Protein AF-A0A2D9HE08-F1 (afdb_monomer)

Mean predicted aligned error: 3.85 Å

pLDDT: mean 91.91, std 7.14, range [61.72, 98.25]

Radius of gyration: 15.27 Å; Cα contacts (8 Å, |Δi|>4): 234; chains: 1; bounding box: 36×33×39 Å

Nearest PDB structures (foldseek):
  5ume-assembly1_A  TM=4.545E-01  e=6.869E-02  Haemophilus influenzae Rd KW20
  3pg8-assembly1_A  TM=6.268E-01  e=7.168E-01  Thermotoga maritima
  6pey-assembly2_B  TM=4.541E-01  e=3.636E-01  Escherichia coli
  5ume-assembly3_C  TM=4.074E-01  e=3.867E-01  Haemophilus influenzae Rd KW20
  1zp4-assembly1_B  TM=4.258E-01  e=6.336E-01  Escherichia coli

Foldseek 3Di:
DFDDDAEAEDECVVPVVDQLLNVLVVCLVVPHSAYEYHYPVDPDAPVVSVVSNLVSCVVSVHAYEYELDPVNDDPSHQYYEHEPPSDDQDDDNHAYEYEDEALVRLLVQLPPPRHPYYHYFPQDDDPPDPPHDHHPHVVRVVVSCVSSVD

Structure (mmCIF, N/CA/C/O backbone):
data_AF-A0A2D9HE08-F1
#
_entry.id   AF-A0A2D9HE08-F1
#
loop_
_atom_site.group_PDB
_atom_site.id
_atom_site.type_symbol
_atom_site.label_atom_id
_atom_site.label_alt_id
_atom_site.label_comp_id
_atom_site.label_asym_id
_atom_site.label_entity_id
_atom_site.label_seq_id
_atom_site.pdbx_PDB_ins_code
_atom_site.Cartn_x
_atom_site.Cartn_y
_atom_site.Cartn_z
_atom_site.occupancy
_atom_site.B_iso_or_equiv
_atom_site.auth_seq_id
_atom_site.auth_comp_id
_atom_site.auth_asym_id
_atom_site.auth_atom_id
_atom_site.pdbx_PDB_model_num
ATOM 1 N N . MET A 1 1 ? -11.074 9.416 -1.966 1.00 67.94 1 MET A N 1
ATOM 2 C CA . MET A 1 1 ? -11.712 8.147 -1.537 1.00 67.94 1 MET A CA 1
ATOM 3 C C . MET A 1 1 ? -11.720 7.088 -2.632 1.00 67.94 1 MET A C 1
ATOM 5 O O . MET A 1 1 ? -12.202 7.324 -3.738 1.00 67.94 1 MET A O 1
ATOM 9 N N . LEU A 1 2 ? -11.164 5.919 -2.305 1.00 82.44 2 LEU A N 1
ATOM 10 C CA . LEU A 1 2 ? -11.203 4.714 -3.137 1.00 82.44 2 LEU A CA 1
ATOM 11 C C . LEU A 1 2 ? -12.599 4.077 -3.099 1.00 82.44 2 LEU A C 1
ATOM 13 O O . LEU A 1 2 ? -13.303 4.170 -2.099 1.00 82.44 2 LEU A O 1
ATOM 17 N N . LYS A 1 3 ? -12.997 3.415 -4.188 1.00 86.62 3 LYS A N 1
ATOM 18 C CA . LYS A 1 3 ? -14.229 2.612 -4.222 1.00 86.62 3 LYS A CA 1
ATOM 19 C C . LYS A 1 3 ? -13.993 1.260 -3.543 1.00 86.62 3 LYS A C 1
ATOM 21 O O . LYS A 1 3 ? -12.865 0.770 -3.536 1.00 86.62 3 LYS A O 1
ATOM 26 N N . SER A 1 4 ? -15.054 0.623 -3.051 1.00 88.62 4 SER A N 1
ATOM 27 C CA . SER A 1 4 ? -14.999 -0.768 -2.589 1.00 88.62 4 SER A CA 1
ATOM 28 C C . SER A 1 4 ? -14.645 -1.710 -3.746 1.00 88.62 4 SER A C 1
ATOM 30 O O . SER A 1 4 ? -15.180 -1.578 -4.849 1.00 88.62 4 SER A O 1
ATOM 32 N N . GLY A 1 5 ? -13.751 -2.667 -3.501 1.00 93.56 5 GLY A N 1
ATOM 33 C CA . GLY A 1 5 ? -13.334 -3.659 -4.490 1.00 93.56 5 GLY A CA 1
ATOM 34 C C . GLY A 1 5 ? -11.974 -4.268 -4.165 1.00 93.56 5 GLY A C 1
ATOM 35 O O . GLY A 1 5 ? -11.519 -4.227 -3.024 1.00 93.56 5 GLY A O 1
ATOM 36 N N . VAL A 1 6 ? -11.321 -4.852 -5.172 1.00 95.12 6 VAL A N 1
ATOM 37 C CA . VAL A 1 6 ? -10.038 -5.545 -4.988 1.00 95.12 6 VAL A CA 1
ATOM 38 C C . VAL A 1 6 ? -8.884 -4.546 -5.022 1.00 95.12 6 VAL A C 1
ATOM 40 O O . VAL A 1 6 ? -8.609 -3.948 -6.062 1.00 95.12 6 VAL A O 1
ATOM 43 N N . TYR A 1 7 ? -8.206 -4.382 -3.887 1.00 96.06 7 TYR A N 1
ATOM 44 C CA . TYR A 1 7 ? -6.955 -3.635 -3.765 1.00 96.06 7 TYR A CA 1
ATOM 45 C C . TYR A 1 7 ? -5.790 -4.624 -3.843 1.00 96.06 7 TYR A C 1
ATOM 47 O O . TYR A 1 7 ? -5.643 -5.480 -2.970 1.00 96.06 7 TYR A O 1
ATOM 55 N N . LEU A 1 8 ? -4.943 -4.511 -4.866 1.00 94.94 8 LEU A N 1
ATOM 56 C CA . LEU A 1 8 ? -3.806 -5.415 -5.046 1.00 94.94 8 LEU A CA 1
ATOM 57 C C . LEU A 1 8 ? -2.526 -4.795 -4.490 1.00 94.94 8 LEU A C 1
ATOM 59 O O . LEU A 1 8 ? -2.227 -3.637 -4.761 1.00 94.94 8 LEU A O 1
ATOM 63 N N . ILE A 1 9 ? -1.742 -5.579 -3.756 1.00 93.69 9 ILE A N 1
ATOM 64 C CA . ILE A 1 9 ? -0.383 -5.209 -3.353 1.00 93.69 9 ILE A CA 1
ATOM 65 C C . ILE A 1 9 ? 0.563 -6.093 -4.150 1.00 93.69 9 ILE A C 1
ATOM 67 O O . ILE A 1 9 ? 0.536 -7.314 -4.002 1.00 93.69 9 ILE A O 1
ATOM 71 N N . TRP A 1 10 ? 1.382 -5.478 -4.996 1.00 92.06 10 TRP A N 1
ATOM 72 C CA . TRP A 1 10 ? 2.433 -6.180 -5.710 1.00 92.06 10 TRP A CA 1
ATOM 73 C C . TRP A 1 10 ? 3.770 -5.933 -5.028 1.00 92.06 10 TRP A C 1
ATOM 75 O O . TRP A 1 10 ? 4.246 -4.802 -4.937 1.00 92.06 10 TRP A O 1
ATOM 85 N N . ASP A 1 11 ? 4.340 -7.014 -4.513 1.00 91.62 11 ASP A N 1
ATOM 86 C CA . ASP A 1 11 ? 5.519 -6.990 -3.670 1.00 91.62 11 ASP A CA 1
ATOM 87 C C . ASP A 1 11 ? 6.745 -7.500 -4.428 1.00 91.62 11 ASP A C 1
ATOM 89 O O . ASP A 1 11 ? 6.857 -8.690 -4.724 1.00 91.62 11 ASP A O 1
ATOM 93 N N . LEU A 1 12 ? 7.682 -6.601 -4.734 1.00 90.62 12 LEU A N 1
ATOM 94 C CA . LEU A 1 12 ? 8.907 -6.947 -5.457 1.00 90.62 12 LEU A CA 1
ATOM 95 C C . LEU A 1 12 ? 9.806 -7.895 -4.667 1.00 90.62 12 LEU A C 1
ATOM 97 O O . LEU A 1 12 ? 10.609 -8.590 -5.273 1.00 90.62 12 LEU A O 1
ATOM 101 N N . ASP A 1 13 ? 9.680 -7.950 -3.343 1.00 87.69 13 ASP A N 1
ATOM 102 C CA . ASP A 1 13 ? 10.473 -8.870 -2.526 1.00 87.69 13 ASP A CA 1
ATOM 103 C C . ASP A 1 13 ? 10.021 -10.335 -2.693 1.00 87.69 13 ASP A C 1
ATOM 105 O O . ASP A 1 13 ? 10.801 -11.253 -2.451 1.00 87.69 13 ASP A O 1
ATOM 109 N N . THR A 1 14 ? 8.773 -10.571 -3.119 1.00 86.00 14 THR A N 1
ATOM 110 C CA . THR A 1 14 ? 8.186 -11.919 -3.243 1.00 86.00 14 THR A CA 1
ATOM 111 C C . THR A 1 14 ? 7.759 -12.288 -4.664 1.00 86.00 14 THR A C 1
ATOM 113 O O . THR A 1 14 ? 7.572 -13.468 -4.953 1.00 86.00 14 THR A O 1
ATOM 116 N N . ALA A 1 15 ? 7.637 -11.312 -5.564 1.00 83.88 15 ALA A N 1
ATOM 117 C CA . ALA A 1 15 ? 7.183 -11.499 -6.941 1.00 83.88 15 AL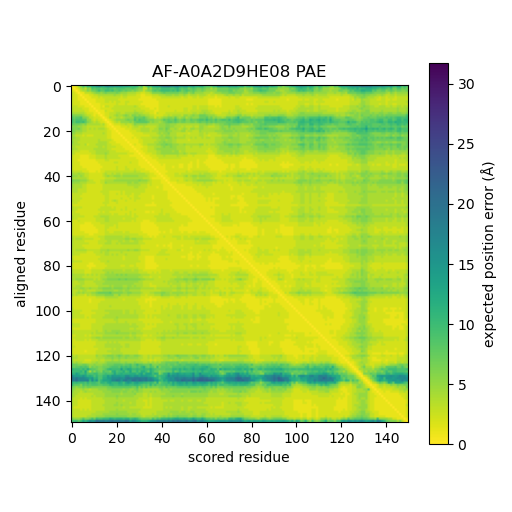A A CA 1
ATOM 118 C C . ALA A 1 15 ? 8.092 -10.797 -7.971 1.00 83.88 15 ALA A C 1
ATOM 120 O O . ALA A 1 15 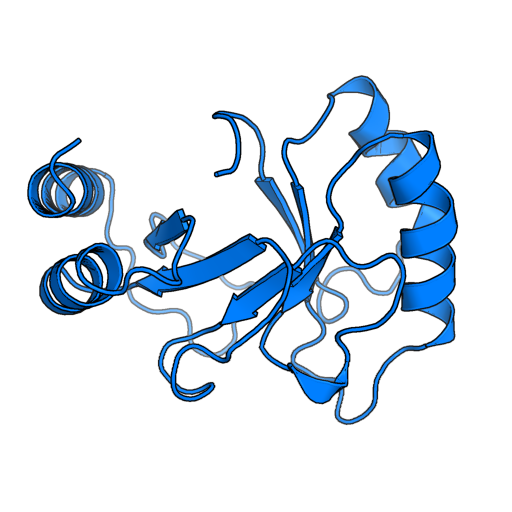? 7.604 -10.338 -9.005 1.00 83.88 15 ALA A O 1
ATOM 121 N N . ALA A 1 16 ? 9.402 -10.709 -7.695 1.00 79.94 16 ALA A N 1
ATOM 122 C CA . ALA A 1 16 ? 10.393 -10.069 -8.573 1.00 79.94 16 ALA A CA 1
ATOM 123 C C . ALA A 1 16 ? 10.461 -10.671 -9.986 1.00 79.94 16 ALA A C 1
ATOM 125 O O . ALA A 1 16 ? 10.739 -9.951 -10.943 1.00 79.94 16 ALA A O 1
ATOM 126 N N . ASP A 1 17 ? 10.213 -11.977 -10.111 1.00 84.88 17 ASP A N 1
ATOM 127 C CA . ASP A 1 17 ? 10.338 -12.705 -11.380 1.00 84.88 17 ASP A CA 1
ATOM 128 C C . ASP A 1 17 ? 9.140 -12.492 -12.321 1.00 84.88 17 ASP A C 1
ATOM 130 O O . ASP A 1 17 ? 9.165 -12.924 -13.474 1.00 84.88 17 ASP A O 1
ATOM 134 N N . ILE A 1 18 ? 8.078 -11.832 -11.847 1.00 84.69 18 ILE A N 1
ATOM 135 C CA . ILE A 1 18 ? 6.900 -11.520 -12.657 1.00 84.69 18 ILE A CA 1
ATOM 136 C C . ILE A 1 18 ? 7.113 -10.169 -13.336 1.00 84.69 18 ILE A C 1
ATOM 138 O O . ILE A 1 18 ? 7.416 -9.167 -12.689 1.00 84.69 18 ILE A O 1
ATOM 142 N N . ASP A 1 19 ? 6.904 -10.114 -14.650 1.00 85.44 19 ASP A N 1
ATOM 143 C CA . ASP A 1 19 ? 6.974 -8.847 -15.364 1.00 85.44 19 ASP A CA 1
ATOM 144 C C . ASP A 1 19 ? 5.820 -7.907 -14.936 1.00 85.44 19 ASP A C 1
ATOM 146 O O . ASP A 1 19 ? 4.658 -8.325 -14.950 1.00 85.44 19 ASP A O 1
ATOM 150 N N . PRO A 1 20 ? 6.093 -6.626 -14.607 1.00 80.06 20 PRO A N 1
ATOM 151 C CA . PRO A 1 20 ? 5.071 -5.655 -14.191 1.00 80.06 20 PRO A CA 1
ATOM 152 C C . PRO A 1 20 ? 3.898 -5.537 -15.160 1.00 80.06 20 PRO A C 1
ATOM 154 O O . PRO A 1 20 ? 2.751 -5.354 -14.752 1.00 80.06 20 PRO A O 1
ATOM 157 N N . VAL A 1 21 ? 4.186 -5.596 -16.458 1.00 82.19 21 VAL A N 1
ATOM 158 C CA . VAL A 1 21 ? 3.178 -5.425 -17.500 1.00 82.19 21 VAL A CA 1
ATOM 159 C C . VAL A 1 21 ? 2.322 -6.679 -17.604 1.00 82.19 21 VAL A C 1
ATOM 161 O O . VAL A 1 21 ? 1.112 -6.565 -17.790 1.00 82.19 21 VAL A O 1
ATOM 164 N N . ASP A 1 22 ? 2.911 -7.862 -17.454 1.00 88.38 22 ASP A N 1
ATOM 165 C CA . ASP A 1 22 ? 2.158 -9.117 -17.483 1.00 88.38 22 ASP A CA 1
ATOM 166 C C . ASP A 1 22 ? 1.294 -9.283 -16.229 1.00 88.38 22 ASP A C 1
ATOM 168 O O . ASP A 1 22 ? 0.122 -9.653 -16.340 1.00 88.38 22 ASP A O 1
ATOM 172 N N . PHE A 1 23 ? 1.805 -8.886 -15.057 1.00 84.75 23 PHE A N 1
ATOM 173 C CA . PHE A 1 23 ? 1.002 -8.771 -13.839 1.00 84.75 23 PHE A CA 1
ATOM 174 C C . PHE A 1 23 ? -0.204 -7.849 -14.064 1.00 84.75 23 PHE A C 1
ATOM 176 O O . PHE A 1 23 ? -1.348 -8.254 -13.850 1.00 84.75 23 PHE A O 1
ATOM 183 N N . LEU A 1 24 ? 0.018 -6.641 -14.591 1.00 85.25 24 LEU A N 1
ATOM 184 C CA . LEU A 1 24 ? -1.065 -5.697 -14.864 1.00 85.25 24 LEU A CA 1
ATOM 185 C C . LEU A 1 24 ? -2.070 -6.211 -15.893 1.00 85.25 24 LEU A C 1
ATOM 187 O O . LEU A 1 24 ? -3.271 -6.100 -15.661 1.00 85.25 24 LEU A O 1
ATOM 191 N N . LYS A 1 25 ? -1.616 -6.812 -16.996 1.00 86.44 25 LYS A N 1
ATOM 192 C CA . LYS A 1 25 ? -2.503 -7.425 -17.997 1.00 86.44 25 LYS A CA 1
ATOM 193 C C . LYS A 1 25 ? -3.379 -8.517 -17.392 1.00 86.44 25 LYS A C 1
ATOM 195 O O . LYS A 1 25 ? -4.538 -8.629 -17.779 1.00 86.44 25 LYS A O 1
ATOM 200 N N . SER A 1 26 ? -2.845 -9.294 -16.450 1.00 87.12 26 SER A N 1
ATOM 201 C CA . SER A 1 26 ? -3.608 -10.344 -15.767 1.00 87.12 26 SER A CA 1
ATOM 202 C C . SER A 1 26 ? -4.711 -9.772 -14.868 1.00 87.12 26 SER A C 1
ATOM 204 O O . SER A 1 26 ? -5.783 -10.356 -14.751 1.00 87.12 26 SER A O 1
ATOM 206 N N . CYS A 1 27 ? -4.479 -8.599 -14.273 1.00 86.75 27 CYS A N 1
ATOM 207 C CA . CYS A 1 27 ? -5.385 -7.995 -13.298 1.00 86.75 27 CYS A CA 1
ATOM 208 C C . CYS A 1 27 ? -6.364 -6.981 -13.908 1.00 86.75 27 CYS A C 1
ATOM 210 O O . CYS A 1 27 ? -7.488 -6.853 -13.425 1.00 86.75 27 CYS A O 1
ATOM 212 N N . ALA A 1 28 ? -5.981 -6.270 -14.972 1.00 87.31 28 ALA A N 1
ATOM 213 C CA . ALA A 1 28 ? -6.779 -5.200 -15.575 1.00 87.31 28 ALA A CA 1
ATOM 214 C C . ALA A 1 28 ? -8.216 -5.611 -15.972 1.00 87.31 28 ALA A C 1
ATOM 216 O O . ALA A 1 28 ? -9.133 -4.829 -15.703 1.00 87.31 28 ALA A O 1
ATOM 217 N N . PRO A 1 29 ? -8.479 -6.820 -16.519 1.00 90.00 29 PRO A N 1
ATOM 218 C CA . PRO A 1 29 ? -9.843 -7.273 -16.807 1.00 90.00 29 PRO A CA 1
ATOM 219 C C . PRO A 1 29 ? -10.757 -7.309 -15.575 1.00 90.00 29 PRO A C 1
ATOM 221 O O . PRO A 1 29 ? -11.969 -7.138 -15.703 1.00 90.00 29 PRO A O 1
ATOM 224 N N . HIS A 1 30 ? -10.181 -7.486 -14.384 1.00 90.50 30 HIS A N 1
ATOM 225 C CA . HIS A 1 30 ? -10.900 -7.541 -13.112 1.00 90.50 30 HIS A CA 1
ATOM 226 C C . HIS A 1 30 ? -11.104 -6.167 -12.463 1.00 90.50 30 HIS A C 1
ATOM 228 O O . HIS A 1 30 ? -11.781 -6.084 -11.441 1.00 90.50 30 HIS A O 1
ATOM 234 N N . ARG A 1 31 ? -10.560 -5.094 -13.061 1.00 90.88 31 ARG A N 1
ATOM 235 C CA . ARG A 1 31 ? -10.734 -3.696 -12.630 1.00 90.88 31 ARG A CA 1
ATOM 236 C C . ARG A 1 31 ? -10.467 -3.496 -11.127 1.00 90.88 31 ARG A C 1
ATOM 238 O O . ARG A 1 31 ? -11.373 -3.077 -10.401 1.00 90.88 31 ARG A O 1
ATOM 245 N N . PRO A 1 32 ? -9.248 -3.805 -10.644 1.00 95.06 32 PRO A N 1
ATOM 246 C CA . PRO A 1 32 ? -8.888 -3.543 -9.258 1.00 95.06 32 PRO A CA 1
ATOM 247 C C . PRO A 1 32 ? -9.051 -2.054 -8.945 1.00 95.06 32 PRO A C 1
ATOM 249 O O . PRO A 1 32 ? -8.822 -1.194 -9.796 1.00 95.06 32 PRO A O 1
ATOM 252 N N . VAL A 1 33 ? -9.439 -1.749 -7.709 1.00 96.31 33 VAL A N 1
ATOM 253 C CA . VAL A 1 33 ? -9.685 -0.363 -7.281 1.00 96.31 33 VAL A CA 1
ATOM 254 C C . VAL A 1 33 ? -8.391 0.412 -7.074 1.00 96.31 33 VAL A C 1
ATOM 256 O O . VAL A 1 33 ? -8.396 1.63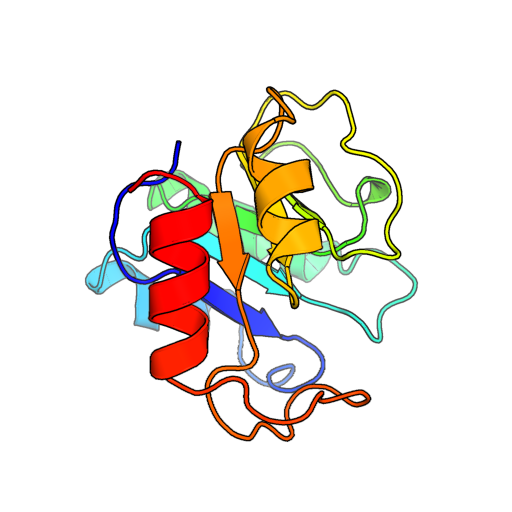6 -7.144 1.00 96.31 33 VAL A O 1
ATOM 259 N N . ALA A 1 34 ? -7.294 -0.302 -6.829 1.00 96.50 34 ALA A N 1
ATOM 260 C CA . ALA A 1 34 ? -5.944 0.225 -6.769 1.00 96.50 34 ALA A CA 1
ATOM 261 C C . ALA A 1 34 ? -4.933 -0.917 -6.900 1.00 96.50 34 ALA A C 1
ATOM 263 O O . ALA A 1 34 ? -5.229 -2.080 -6.602 1.00 96.50 34 ALA A O 1
ATOM 264 N N . ILE A 1 35 ? -3.722 -0.552 -7.300 1.00 95.69 35 ILE A N 1
ATOM 265 C CA . ILE A 1 35 ? -2.542 -1.407 -7.245 1.00 95.69 35 ILE A CA 1
ATOM 266 C C . ILE A 1 35 ? -1.479 -0.659 -6.462 1.00 95.69 35 ILE A C 1
ATOM 268 O O . ILE A 1 35 ? -1.186 0.491 -6.766 1.00 95.69 35 ILE A O 1
ATOM 272 N N . GLN A 1 36 ? -0.889 -1.304 -5.467 1.00 96.38 36 GLN A N 1
ATOM 273 C CA . GLN A 1 36 ? 0.196 -0.748 -4.679 1.00 96.38 36 GLN A CA 1
ATOM 274 C C . GLN A 1 36 ? 1.508 -1.433 -5.023 1.00 96.38 36 GLN A C 1
ATOM 276 O O . GLN A 1 36 ? 1.607 -2.656 -4.933 1.00 96.38 36 GLN A O 1
ATOM 281 N N . LEU A 1 37 ? 2.519 -0.641 -5.374 1.00 95.69 37 LEU A N 1
ATOM 282 C CA . LEU A 1 37 ? 3.886 -1.121 -5.514 1.00 95.69 37 LEU A CA 1
ATOM 283 C C . LEU A 1 37 ? 4.553 -1.145 -4.139 1.00 95.69 37 LEU A C 1
ATOM 285 O O . LEU A 1 37 ? 4.792 -0.096 -3.536 1.00 95.69 37 LEU A O 1
ATOM 289 N N . ARG A 1 38 ? 4.906 -2.344 -3.682 1.00 94.81 38 ARG A N 1
ATOM 290 C CA . ARG A 1 38 ? 5.688 -2.577 -2.472 1.00 94.81 38 ARG A CA 1
ATOM 291 C C . ARG A 1 38 ? 7.080 -3.081 -2.841 1.00 94.81 38 ARG A C 1
ATOM 293 O O . ARG A 1 38 ? 7.228 -4.037 -3.590 1.00 94.81 38 ARG A O 1
ATOM 300 N N . ALA A 1 39 ? 8.102 -2.427 -2.302 1.00 93.56 39 ALA A N 1
ATOM 301 C CA . ALA A 1 39 ? 9.502 -2.785 -2.512 1.00 93.56 39 ALA A CA 1
ATOM 302 C C . ALA A 1 39 ? 10.280 -2.545 -1.208 1.00 93.56 39 ALA A C 1
ATOM 304 O O . ALA A 1 39 ? 11.079 -1.617 -1.101 1.00 93.56 39 ALA A O 1
ATOM 305 N N . LYS A 1 40 ? 9.969 -3.319 -0.160 1.00 90.56 40 LYS A N 1
ATOM 306 C CA . LYS A 1 40 ? 10.451 -3.059 1.209 1.00 90.56 40 LYS A CA 1
ATOM 307 C C . LYS A 1 40 ? 11.952 -3.331 1.336 1.00 90.56 40 LYS A C 1
ATOM 309 O O . LYS A 1 40 ? 12.617 -2.630 2.096 1.00 90.56 40 LYS A O 1
ATOM 314 N N . GLY A 1 41 ? 12.485 -4.298 0.586 1.00 90.06 41 GLY A N 1
ATOM 315 C CA . GLY A 1 41 ? 13.920 -4.592 0.518 1.00 90.06 41 GLY A CA 1
ATOM 316 C C . GLY A 1 41 ? 14.740 -3.606 -0.320 1.00 90.06 41 GLY A C 1
ATOM 317 O O . GLY A 1 41 ? 15.963 -3.720 -0.369 1.00 90.06 41 GLY A O 1
ATOM 318 N N . TYR A 1 42 ? 14.103 -2.626 -0.968 1.00 92.81 42 TYR A N 1
ATOM 319 C CA . TYR A 1 42 ? 14.777 -1.677 -1.849 1.00 92.81 42 TYR A CA 1
ATOM 320 C C . TYR A 1 42 ? 15.159 -0.402 -1.089 1.00 92.81 42 TYR A C 1
ATOM 322 O O . TYR A 1 42 ? 14.356 0.199 -0.371 1.00 92.81 42 TYR A O 1
ATOM 330 N N . THR A 1 43 ? 16.406 0.035 -1.270 1.00 91.88 43 THR A N 1
ATOM 331 C CA . THR A 1 43 ? 16.924 1.299 -0.717 1.00 91.88 43 THR A CA 1
ATOM 332 C C . THR A 1 43 ? 16.805 2.461 -1.698 1.00 91.88 43 THR A C 1
ATOM 334 O O . THR A 1 43 ? 16.844 3.617 -1.290 1.00 91.88 43 THR A O 1
ATOM 337 N N . THR A 1 44 ? 16.628 2.170 -2.987 1.00 94.75 44 THR A N 1
ATOM 338 C CA . THR A 1 44 ? 16.445 3.153 -4.056 1.00 94.75 44 THR A CA 1
ATOM 339 C C . THR A 1 44 ? 15.194 2.828 -4.864 1.00 94.75 44 THR A C 1
ATOM 341 O O . THR A 1 44 ? 14.795 1.668 -4.973 1.00 94.75 44 THR A O 1
ATOM 344 N N . CYS A 1 45 ? 14.570 3.860 -5.441 1.00 94.81 45 CYS A N 1
ATOM 345 C CA . CYS A 1 45 ? 13.386 3.680 -6.274 1.00 94.81 45 CYS A CA 1
ATOM 346 C C . CYS A 1 45 ? 13.715 2.771 -7.474 1.00 94.81 45 CYS A C 1
ATOM 348 O O . CYS A 1 45 ? 14.640 3.087 -8.237 1.00 94.81 45 CYS A O 1
ATOM 350 N N . PRO A 1 46 ? 12.961 1.681 -7.713 1.00 93.62 46 PRO A N 1
ATOM 351 C CA . PRO A 1 46 ? 13.125 0.843 -8.896 1.00 93.62 46 PRO A CA 1
ATOM 352 C C . PRO A 1 46 ? 12.522 1.538 -10.130 1.00 93.62 46 PRO A C 1
ATOM 354 O O . PRO A 1 46 ? 11.523 1.095 -10.697 1.00 93.62 46 PRO A O 1
ATOM 357 N N . GLN A 1 47 ? 13.143 2.638 -10.569 1.00 95.12 47 GLN A N 1
ATOM 35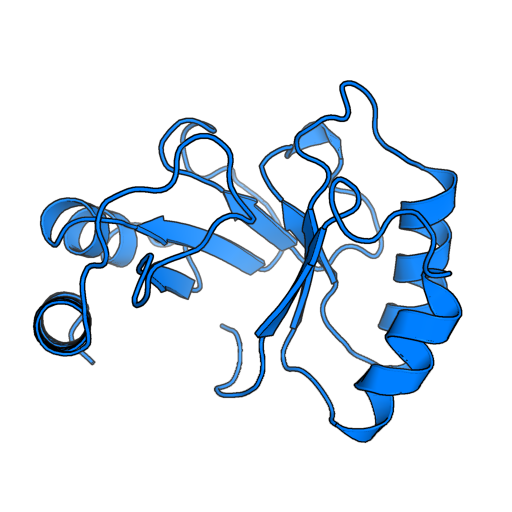8 C CA . GLN A 1 47 ? 12.581 3.590 -11.535 1.00 95.12 47 GLN A CA 1
ATOM 359 C C . GLN A 1 47 ? 12.094 2.937 -12.837 1.00 95.12 47 GLN A C 1
ATOM 361 O O . GLN A 1 47 ? 11.053 3.307 -13.376 1.00 95.12 47 GLN A O 1
ATOM 366 N N . LYS A 1 48 ? 12.818 1.928 -13.339 1.00 93.31 48 LYS A N 1
ATOM 367 C CA . LYS A 1 48 ? 12.416 1.192 -14.549 1.00 93.31 48 LYS A CA 1
ATOM 368 C C . LYS A 1 48 ? 11.091 0.450 -14.360 1.00 93.31 48 LYS A C 1
ATOM 370 O O . LYS A 1 48 ? 10.275 0.446 -15.273 1.00 93.31 48 LYS A O 1
ATOM 375 N N . ILE A 1 49 ? 10.875 -0.169 -13.200 1.00 92.50 49 ILE A N 1
ATOM 376 C CA . ILE A 1 49 ? 9.632 -0.885 -12.882 1.00 92.50 49 ILE A CA 1
ATOM 377 C C . ILE A 1 49 ? 8.506 0.124 -12.654 1.00 92.50 49 ILE A C 1
ATOM 379 O O . ILE A 1 49 ? 7.439 -0.023 -13.245 1.00 92.50 49 ILE A O 1
ATOM 383 N N . MET A 1 50 ? 8.773 1.182 -11.881 1.00 93.94 50 MET A N 1
ATOM 384 C CA . MET A 1 50 ? 7.813 2.256 -11.614 1.00 93.94 50 MET A CA 1
ATOM 385 C C . MET A 1 50 ? 7.272 2.873 -12.912 1.00 93.94 50 MET A C 1
ATOM 387 O O . MET A 1 50 ? 6.064 2.897 -13.123 1.00 93.94 50 MET A O 1
ATOM 391 N N . ASN A 1 51 ? 8.153 3.276 -13.834 1.00 95.00 51 ASN A N 1
ATOM 392 C CA . ASN A 1 51 ? 7.751 3.867 -15.115 1.00 95.00 51 ASN A CA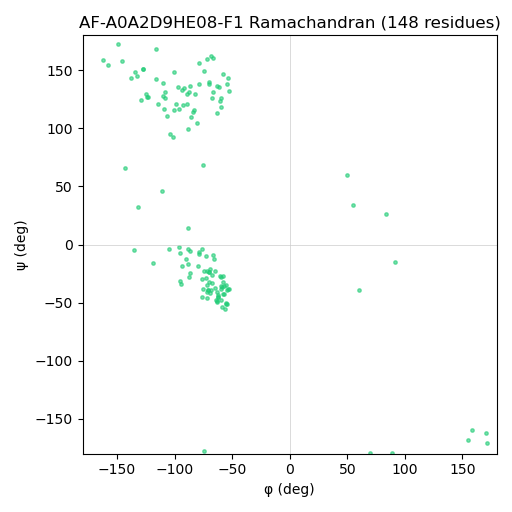 1
ATOM 393 C C . ASN A 1 51 ? 6.884 2.918 -15.953 1.00 95.00 51 ASN A C 1
ATOM 395 O O . ASN A 1 51 ? 5.933 3.350 -16.601 1.00 95.00 51 ASN A O 1
ATOM 399 N N . ARG A 1 52 ? 7.200 1.617 -15.944 1.00 93.31 52 ARG A N 1
ATOM 400 C CA . ARG A 1 52 ? 6.422 0.604 -16.672 1.00 93.31 52 ARG A CA 1
ATOM 401 C C . ARG A 1 52 ? 5.040 0.399 -16.060 1.00 93.31 52 ARG A C 1
ATOM 403 O O . ARG A 1 52 ? 4.077 0.260 -16.808 1.00 93.31 52 ARG A O 1
ATOM 410 N N . LEU A 1 53 ? 4.938 0.412 -14.730 1.00 92.50 53 LEU A N 1
ATOM 411 C CA . LEU A 1 53 ? 3.654 0.362 -14.035 1.00 92.50 53 LEU A CA 1
ATOM 412 C C . LEU A 1 53 ? 2.814 1.602 -14.330 1.00 92.50 53 LEU A C 1
ATOM 414 O O . LEU A 1 53 ? 1.661 1.455 -14.711 1.00 92.50 53 LEU A O 1
ATOM 418 N N . ILE A 1 54 ? 3.389 2.803 -14.229 1.00 94.75 54 ILE A N 1
ATOM 419 C CA . ILE A 1 54 ? 2.699 4.061 -14.555 1.00 94.75 54 ILE A CA 1
ATOM 420 C C . ILE A 1 54 ? 2.143 4.008 -15.983 1.00 94.75 54 ILE A C 1
ATOM 422 O O . ILE A 1 54 ? 0.949 4.228 -16.193 1.00 94.75 54 ILE A O 1
ATOM 426 N N . ALA A 1 55 ? 2.981 3.638 -16.957 1.00 93.50 55 ALA A N 1
ATOM 427 C CA . ALA A 1 55 ? 2.596 3.565 -18.366 1.00 93.50 55 ALA A CA 1
ATOM 428 C C . ALA A 1 55 ? 1.440 2.585 -18.639 1.00 93.50 55 ALA A C 1
ATOM 430 O O . ALA A 1 55 ? 0.690 2.776 -19.594 1.00 93.50 55 ALA A O 1
ATOM 431 N N . ALA A 1 56 ? 1.285 1.547 -17.816 1.00 91.00 56 ALA A N 1
ATOM 432 C CA . ALA A 1 56 ? 0.223 0.557 -17.961 1.00 91.00 56 ALA A CA 1
ATOM 433 C C . ALA A 1 56 ? -1.022 0.870 -17.104 1.00 91.00 56 ALA A C 1
ATOM 435 O O . ALA A 1 56 ? -2.143 0.631 -17.552 1.00 91.00 56 ALA A O 1
ATOM 436 N N . CYS A 1 57 ? -0.856 1.452 -15.914 1.00 93.38 57 CYS A N 1
ATOM 437 C CA . CYS A 1 57 ? -1.946 1.827 -15.010 1.00 93.38 57 CYS A CA 1
ATOM 438 C C . CYS A 1 57 ? -2.746 3.040 -15.507 1.00 93.38 57 CYS A C 1
ATOM 440 O O . CYS A 1 57 ? -3.975 3.025 -15.432 1.00 93.38 57 CYS A O 1
ATOM 442 N N . LEU A 1 58 ? -2.074 4.065 -16.048 1.00 93.50 58 LEU A N 1
ATOM 443 C CA . LEU A 1 58 ? -2.718 5.296 -16.525 1.00 93.50 58 LEU A CA 1
ATOM 444 C C . LEU A 1 58 ? -3.812 5.053 -17.584 1.00 93.50 58 LEU A C 1
ATOM 446 O O . LEU A 1 58 ? -4.950 5.464 -17.347 1.00 93.50 58 LEU A O 1
ATOM 450 N N . PRO A 1 59 ? -3.547 4.371 -18.719 1.00 92.06 59 PRO A N 1
ATOM 451 C CA . PRO A 1 59 ? -4.583 4.117 -19.723 1.00 92.06 59 PRO A CA 1
ATOM 452 C C . PRO A 1 59 ? -5.675 3.163 -19.219 1.00 92.06 59 PRO A C 1
ATOM 454 O O . PRO A 1 59 ? -6.810 3.237 -19.682 1.00 92.06 59 PRO A O 1
ATOM 457 N N . ALA A 1 60 ? -5.353 2.290 -18.259 1.00 91.25 60 ALA A N 1
ATOM 458 C CA . ALA A 1 60 ? -6.318 1.400 -17.619 1.00 91.25 60 ALA A CA 1
ATOM 459 C C . ALA A 1 60 ? -7.168 2.098 -16.539 1.00 91.25 60 ALA A C 1
ATOM 461 O O . ALA A 1 60 ? -8.097 1.485 -16.018 1.00 91.25 60 ALA A O 1
ATOM 462 N N . GLN A 1 61 ? -6.860 3.358 -16.204 1.00 92.75 61 GLN A N 1
ATOM 463 C CA . GLN A 1 61 ? -7.497 4.129 -15.133 1.00 92.75 61 GLN A CA 1
ATOM 464 C C . GLN A 1 61 ? -7.449 3.421 -13.768 1.00 92.75 61 GLN A C 1
ATOM 466 O O . GLN A 1 61 ? -8.369 3.543 -12.959 1.00 92.75 61 GLN A O 1
ATOM 471 N N . ILE A 1 62 ? -6.369 2.677 -13.510 1.00 94.56 62 ILE A N 1
ATOM 472 C CA . ILE A 1 62 ? -6.137 1.986 -12.240 1.00 94.56 62 ILE A CA 1
ATOM 473 C C . ILE A 1 62 ? -5.178 2.841 -11.397 1.00 94.56 62 ILE A C 1
ATOM 475 O O . ILE A 1 62 ? -4.060 3.099 -11.842 1.00 94.56 62 ILE A O 1
ATOM 479 N N . PRO A 1 63 ? -5.563 3.278 -10.184 1.00 96.19 63 PRO A N 1
ATOM 480 C CA . PRO A 1 63 ? -4.675 4.028 -9.301 1.00 96.19 63 PRO A CA 1
ATOM 481 C C . PRO A 1 63 ? -3.433 3.216 -8.919 1.00 96.19 63 PRO A C 1
ATOM 483 O O . PRO A 1 63 ? -3.554 2.129 -8.349 1.00 96.19 63 PRO A O 1
ATOM 486 N N . LEU A 1 64 ? -2.245 3.759 -9.194 1.00 96.69 64 LEU A N 1
ATOM 487 C CA . LEU A 1 64 ? -0.978 3.218 -8.703 1.00 96.69 64 LEU A CA 1
ATOM 488 C C . LEU A 1 64 ? -0.591 3.904 -7.388 1.00 96.69 64 LEU A C 1
ATOM 490 O O . LEU A 1 64 ? -0.403 5.118 -7.357 1.00 96.69 64 LEU A O 1
ATOM 494 N N . ILE A 1 65 ? -0.452 3.131 -6.317 1.00 98.00 65 ILE A N 1
ATOM 495 C CA . ILE A 1 65 ? -0.116 3.605 -4.975 1.00 98.00 65 ILE A CA 1
ATOM 496 C C . ILE A 1 65 ? 1.320 3.204 -4.633 1.00 98.00 65 ILE A C 1
ATOM 498 O O . ILE A 1 65 ? 1.719 2.053 -4.803 1.00 98.00 65 ILE A O 1
ATOM 502 N N . VAL A 1 66 ? 2.111 4.146 -4.137 1.00 97.62 66 VAL A N 1
ATOM 503 C CA . VAL A 1 66 ? 3.473 3.885 -3.656 1.00 97.62 66 VAL A CA 1
ATOM 504 C C . VAL A 1 66 ? 3.411 3.449 -2.195 1.00 97.62 66 VAL A C 1
ATOM 506 O O . VAL A 1 66 ? 2.672 4.034 -1.412 1.00 97.62 66 VAL A O 1
ATOM 509 N N . ASN A 1 67 ? 4.163 2.423 -1.806 1.00 97.44 67 ASN A N 1
ATOM 510 C CA . ASN A 1 67 ? 4.247 1.989 -0.410 1.00 97.44 67 ASN A CA 1
ATOM 511 C C . ASN A 1 67 ? 5.418 2.668 0.329 1.00 97.44 67 ASN A C 1
ATOM 513 O O . ASN A 1 67 ? 6.537 2.668 -0.182 1.00 97.44 67 ASN A O 1
ATOM 517 N N . ASP A 1 68 ? 5.170 3.154 1.550 1.00 95.69 68 ASP A N 1
ATOM 518 C CA . ASP A 1 68 ? 6.080 3.694 2.584 1.00 95.69 68 ASP A CA 1
ATOM 519 C C . ASP A 1 68 ? 6.927 4.930 2.220 1.00 95.69 68 ASP A C 1
ATOM 521 O O . ASP A 1 68 ? 7.163 5.797 3.057 1.00 95.69 68 ASP A O 1
ATOM 525 N N . ARG A 1 69 ? 7.441 5.003 0.994 1.00 94.88 69 ARG A N 1
ATOM 526 C CA . ARG A 1 69 ? 8.513 5.915 0.577 1.00 94.88 69 ARG A CA 1
ATOM 527 C C . ARG A 1 69 ? 7.931 7.100 -0.183 1.00 94.88 69 ARG A C 1
ATOM 529 O O . ARG A 1 69 ? 7.737 7.033 -1.398 1.00 94.88 69 ARG A O 1
ATOM 536 N N . ILE A 1 70 ? 7.642 8.189 0.526 1.00 95.19 70 ILE A N 1
ATOM 537 C CA . ILE A 1 70 ? 7.134 9.430 -0.081 1.00 95.19 70 ILE A CA 1
ATOM 538 C C . ILE A 1 70 ? 8.060 9.956 -1.183 1.00 95.19 70 ILE A C 1
ATOM 540 O O . ILE A 1 70 ? 7.594 10.464 -2.194 1.00 95.19 70 ILE A O 1
ATOM 544 N N . GLU A 1 71 ? 9.368 9.784 -1.027 1.00 95.56 71 GLU A N 1
ATOM 545 C CA . GLU A 1 71 ? 10.389 10.210 -1.978 1.00 95.56 71 GLU A CA 1
ATOM 546 C C . GLU A 1 71 ? 10.325 9.466 -3.323 1.00 95.56 71 GLU A C 1
ATOM 548 O O . GLU A 1 71 ? 10.973 9.877 -4.284 1.00 95.56 71 GLU A O 1
ATOM 553 N N . TRP A 1 72 ? 9.563 8.369 -3.412 1.00 96.56 72 TRP A N 1
ATOM 554 C CA . TRP A 1 72 ? 9.319 7.645 -4.665 1.00 96.56 72 TRP A CA 1
ATOM 555 C C . TRP A 1 72 ? 8.013 8.065 -5.348 1.00 96.56 72 TRP A C 1
ATOM 557 O O . TRP A 1 72 ? 7.751 7.634 -6.478 1.00 96.56 72 TRP A O 1
AT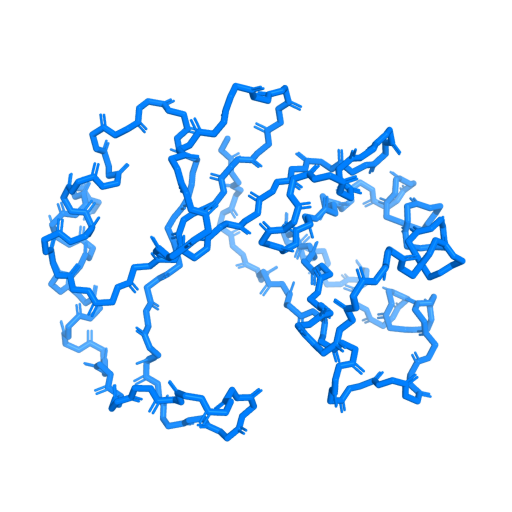OM 567 N N . LEU A 1 73 ? 7.197 8.891 -4.683 1.00 96.38 73 LEU A N 1
ATOM 568 C CA . LEU A 1 73 ? 5.992 9.465 -5.262 1.00 96.38 73 LEU A CA 1
ATOM 569 C C . LEU A 1 73 ? 6.381 10.444 -6.374 1.00 96.38 73 LEU A C 1
ATOM 571 O O . LEU A 1 73 ? 7.178 11.357 -6.174 1.00 96.38 73 LEU A O 1
ATOM 575 N N . GLN A 1 74 ? 5.821 10.234 -7.560 1.00 95.75 74 GLN A N 1
ATOM 576 C CA . GLN A 1 74 ? 6.137 10.999 -8.761 1.00 95.75 74 GLN A CA 1
ATOM 577 C C . GLN A 1 74 ? 4.918 11.091 -9.677 1.00 95.75 74 GLN A C 1
ATOM 579 O O . GLN A 1 74 ? 3.901 10.435 -9.436 1.00 95.75 74 GLN A O 1
ATOM 584 N N . GLU A 1 75 ? 5.025 11.896 -10.732 1.00 96.25 75 GLU A N 1
ATOM 585 C CA . GLU A 1 75 ? 3.967 12.047 -11.729 1.00 96.25 75 GLU A CA 1
ATOM 586 C C . GLU A 1 75 ? 3.523 10.685 -12.282 1.00 96.25 75 GLU A C 1
ATOM 588 O O . GLU A 1 75 ? 4.340 9.833 -12.629 1.00 96.25 75 GLU A O 1
ATOM 593 N N . GLY A 1 76 ? 2.207 10.473 -12.336 1.00 95.69 76 GLY A N 1
ATOM 594 C CA . GLY A 1 76 ? 1.599 9.212 -12.755 1.00 95.69 76 GLY A CA 1
ATOM 595 C C . GLY A 1 76 ? 1.314 8.224 -11.618 1.00 95.69 76 GLY A C 1
ATOM 596 O O . GLY A 1 76 ? 0.509 7.312 -11.810 1.00 95.69 76 GLY A O 1
ATOM 597 N N . CYS A 1 77 ? 1.885 8.420 -10.425 1.00 97.00 77 CYS A N 1
ATOM 598 C CA . CYS A 1 77 ? 1.409 7.756 -9.212 1.00 97.00 77 CYS A CA 1
ATOM 599 C C . CYS A 1 77 ? 0.164 8.476 -8.677 1.00 97.00 77 CYS A C 1
ATOM 601 O O . CYS A 1 77 ? 0.105 9.701 -8.635 1.00 97.00 77 CYS A O 1
ATOM 603 N N . ALA A 1 78 ? -0.830 7.709 -8.239 1.00 97.44 78 ALA A N 1
ATOM 604 C CA . ALA A 1 78 ? -2.097 8.228 -7.733 1.00 97.44 78 ALA A CA 1
ATOM 605 C C . ALA A 1 78 ? -2.086 8.492 -6.220 1.00 97.44 78 ALA A C 1
ATOM 607 O O . ALA A 1 78 ? -3.021 9.098 -5.696 1.00 97.44 78 ALA A O 1
ATOM 608 N N . GLY A 1 79 ? -1.077 8.000 -5.498 1.00 97.56 79 GLY A N 1
ATOM 609 C CA . GLY A 1 79 ? -1.044 8.148 -4.054 1.00 97.56 79 GLY A CA 1
ATOM 610 C C . GLY A 1 79 ? 0.044 7.361 -3.343 1.00 97.56 79 GLY A C 1
ATOM 611 O O . GLY A 1 79 ? 0.929 6.764 -3.959 1.00 97.56 79 GLY A O 1
ATOM 612 N N . LEU A 1 80 ? -0.068 7.354 -2.021 1.00 98.06 80 LEU A N 1
ATOM 613 C CA . LEU A 1 80 ? 0.878 6.779 -1.075 1.00 98.06 80 LEU A CA 1
ATOM 614 C C . LEU A 1 80 ? 0.121 5.923 -0.052 1.00 98.06 80 LEU A C 1
ATOM 616 O O . LEU A 1 80 ? -0.990 6.256 0.349 1.00 98.06 80 LEU A O 1
ATOM 620 N N . HIS A 1 81 ? 0.714 4.827 0.398 1.00 98.25 81 HIS A N 1
ATOM 621 C CA . HIS A 1 81 ? 0.245 4.066 1.550 1.00 98.25 81 HIS A CA 1
ATOM 622 C C . HIS A 1 81 ? 1.380 3.984 2.561 1.00 98.25 81 HIS A C 1
ATOM 624 O O . HIS A 1 81 ? 2.483 3.584 2.201 1.00 98.25 81 HIS A O 1
ATOM 630 N N . LEU A 1 82 ? 1.116 4.372 3.805 1.00 97.62 82 LEU A N 1
ATOM 631 C CA . LEU A 1 82 ? 2.122 4.430 4.859 1.00 97.62 82 LEU A CA 1
ATOM 632 C C . LEU A 1 82 ? 1.809 3.444 5.986 1.00 97.62 82 LEU A C 1
ATOM 634 O O . LEU A 1 82 ? 0.656 3.270 6.393 1.00 97.62 82 LEU A O 1
ATOM 638 N N . GLY A 1 83 ? 2.852 2.830 6.530 1.00 95.44 83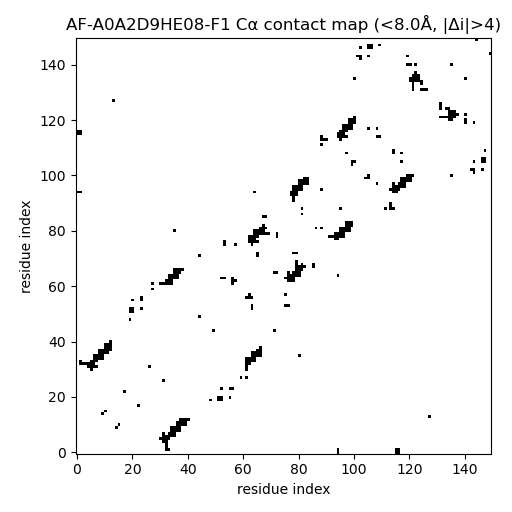 GLY A N 1
ATOM 639 C CA . GLY A 1 83 ? 2.833 2.117 7.796 1.00 95.44 83 GLY A CA 1
ATOM 640 C C . GLY A 1 83 ? 2.793 3.055 9.002 1.00 95.44 83 GLY A C 1
ATOM 641 O O . GLY A 1 83 ? 2.727 4.278 8.883 1.00 95.44 83 GLY A O 1
ATOM 642 N N . GLN A 1 84 ? 2.817 2.473 10.198 1.00 93.38 84 GLN A N 1
ATOM 643 C CA . GLN A 1 84 ? 2.829 3.238 11.452 1.00 93.38 84 GLN A CA 1
ATOM 644 C C . GLN A 1 84 ? 4.183 3.918 11.708 1.00 93.38 84 GLN A C 1
ATOM 646 O O . GLN A 1 84 ? 4.223 4.997 12.291 1.00 93.38 84 GLN A O 1
ATOM 651 N N . ASP A 1 85 ? 5.268 3.325 11.208 1.00 92.19 85 ASP A N 1
ATOM 652 C CA . ASP A 1 85 ? 6.639 3.794 11.436 1.00 92.19 85 ASP A CA 1
ATOM 653 C C . ASP A 1 85 ? 7.172 4.691 10.303 1.00 92.19 85 ASP A C 1
ATOM 655 O O . ASP A 1 85 ? 8.282 5.209 10.395 1.00 92.19 85 ASP A O 1
ATOM 659 N N . ASP A 1 86 ? 6.391 4.911 9.239 1.00 93.88 86 ASP A N 1
ATOM 660 C CA . ASP A 1 86 ? 6.816 5.678 8.055 1.00 93.88 86 ASP A CA 1
ATOM 661 C C . ASP A 1 86 ? 6.550 7.193 8.188 1.00 93.88 86 ASP A C 1
ATOM 663 O O . ASP A 1 86 ? 6.604 7.947 7.218 1.00 93.88 86 ASP A O 1
ATOM 667 N N . GLY A 1 87 ? 6.265 7.659 9.407 1.00 92.19 87 GLY A N 1
ATOM 668 C CA . GLY A 1 87 ? 6.078 9.073 9.724 1.00 92.19 87 GLY A CA 1
ATOM 669 C C . GLY A 1 87 ? 4.639 9.594 9.570 1.00 92.19 87 GLY A C 1
ATOM 670 O O . GLY A 1 87 ? 3.701 8.841 9.266 1.00 92.19 87 GLY A O 1
ATOM 671 N N . PRO A 1 88 ? 4.437 10.901 9.837 1.00 94.38 88 PRO A N 1
ATOM 672 C CA . PRO A 1 88 ? 3.120 11.531 9.819 1.00 94.38 88 PRO A CA 1
ATOM 673 C C . PRO A 1 88 ? 2.545 11.596 8.403 1.00 94.38 88 PRO A C 1
ATOM 675 O O . PRO A 1 88 ? 3.266 11.492 7.416 1.00 94.38 88 PRO A O 1
ATOM 678 N N . SER A 1 89 ? 1.234 11.803 8.296 1.00 96.50 89 SER A N 1
ATOM 679 C CA . SER A 1 89 ? 0.555 11.958 7.008 1.00 96.50 89 SER A CA 1
ATOM 680 C C . SER A 1 89 ? 1.059 13.202 6.259 1.00 96.50 89 SER A C 1
ATOM 682 O O . SER A 1 89 ? 0.835 14.337 6.718 1.00 96.50 89 SER A O 1
ATOM 684 N N . PRO A 1 90 ? 1.752 13.021 5.119 1.00 95.94 90 PRO A N 1
ATOM 685 C CA . PRO A 1 90 ? 2.308 14.133 4.366 1.00 95.94 90 PRO A CA 1
ATOM 686 C C . PRO A 1 90 ? 1.203 14.925 3.668 1.00 95.94 90 PRO A C 1
ATOM 688 O O . PRO A 1 90 ? 0.091 14.440 3.473 1.00 95.94 90 PRO A O 1
ATOM 691 N N . ALA A 1 91 ? 1.499 16.170 3.302 1.00 94.50 91 ALA A N 1
ATOM 692 C CA . ALA A 1 91 ? 0.643 16.913 2.385 1.00 94.50 91 ALA A CA 1
ATOM 693 C C . ALA A 1 91 ? 0.969 16.462 0.954 1.00 94.50 91 ALA A C 1
ATOM 695 O O . ALA A 1 91 ? 2.024 16.815 0.432 1.00 94.50 91 ALA A O 1
ATOM 696 N N . ILE A 1 92 ? 0.092 15.654 0.360 1.00 94.94 92 ILE A N 1
ATOM 697 C CA . ILE A 1 92 ? 0.195 15.203 -1.032 1.00 94.94 92 ILE A CA 1
ATOM 698 C C . ILE A 1 92 ? -1.109 15.499 -1.767 1.00 94.94 92 ILE A C 1
ATOM 700 O O . ILE A 1 92 ? -2.181 15.501 -1.164 1.00 94.94 92 ILE A O 1
ATOM 704 N N . GLU A 1 93 ? -1.013 15.716 -3.073 1.00 90.31 93 GLU A N 1
ATOM 705 C CA . GLU A 1 93 ? -2.168 15.719 -3.966 1.00 90.31 93 GLU A CA 1
ATOM 706 C C . GLU A 1 93 ? -2.381 14.281 -4.451 1.00 90.31 93 GLU A C 1
ATOM 708 O O . GLU A 1 93 ? -1.648 13.788 -5.305 1.00 90.31 93 GLU A O 1
ATOM 713 N N . GLY A 1 94 ? -3.323 13.557 -3.842 1.00 94.75 94 GLY A N 1
ATOM 714 C CA . GLY A 1 94 ? -3.582 12.160 -4.187 1.00 94.75 94 GLY A CA 1
ATOM 715 C C . GLY A 1 94 ? -4.208 11.366 -3.050 1.00 94.75 94 GLY A C 1
ATOM 716 O O . GLY A 1 94 ? -4.647 11.928 -2.053 1.00 94.75 94 GLY A O 1
ATOM 717 N N . ILE A 1 95 ? -4.244 10.046 -3.228 1.00 96.88 95 ILE A N 1
ATOM 718 C CA . ILE A 1 95 ? -4.817 9.113 -2.257 1.00 96.88 95 ILE A CA 1
ATOM 719 C C . ILE A 1 95 ? -3.789 8.805 -1.170 1.00 96.88 95 ILE A C 1
ATOM 721 O O . ILE A 1 95 ? -2.680 8.372 -1.487 1.00 96.88 95 ILE A O 1
ATOM 725 N N . LEU A 1 96 ? -4.164 8.922 0.102 1.00 97.81 96 LEU A N 1
ATOM 726 C CA . LEU A 1 96 ? -3.323 8.484 1.216 1.00 97.81 96 LEU A CA 1
ATOM 727 C C . LEU A 1 96 ? -3.958 7.318 1.978 1.00 97.81 96 LEU A C 1
ATOM 729 O O . LEU A 1 96 ? -5.049 7.420 2.531 1.00 97.81 96 LEU A O 1
ATOM 733 N N . GLY A 1 97 ? -3.251 6.194 2.030 1.00 97.56 97 GLY A N 1
ATOM 734 C CA . GLY A 1 97 ? -3.598 5.043 2.856 1.00 97.56 97 GLY A CA 1
ATOM 735 C C . GLY A 1 97 ? -2.781 4.968 4.136 1.00 97.56 97 GLY A C 1
ATOM 736 O O . GLY A 1 97 ? -1.605 5.339 4.147 1.00 97.56 97 GLY A O 1
ATOM 737 N N . ARG A 1 98 ? -3.377 4.427 5.200 1.00 97.81 98 ARG A N 1
ATOM 738 C CA . ARG A 1 98 ? -2.674 4.158 6.460 1.00 97.81 98 ARG A CA 1
ATOM 739 C C . ARG A 1 98 ? -2.900 2.724 6.925 1.00 97.81 98 ARG A C 1
ATOM 741 O O . ARG A 1 98 ? -4.038 2.307 7.124 1.00 97.81 98 ARG A O 1
ATOM 748 N N . SER A 1 99 ? -1.828 1.967 7.144 1.00 97.00 99 SER A N 1
ATOM 749 C CA . SER A 1 99 ? -1.925 0.657 7.802 1.00 97.00 99 SER A CA 1
ATOM 750 C C . SER A 1 99 ? -2.276 0.823 9.278 1.00 97.00 99 SER A C 1
ATOM 752 O O . SER A 1 99 ? -1.696 1.674 9.947 1.00 97.00 99 SER A O 1
ATOM 754 N N . THR A 1 100 ? -3.172 -0.006 9.805 1.00 97.19 100 THR A N 1
ATOM 755 C CA . THR A 1 100 ? -3.580 -0.036 11.214 1.00 97.19 100 THR A CA 1
ATOM 756 C C . THR A 1 100 ? -3.614 -1.476 11.735 1.00 97.19 100 THR A C 1
ATOM 758 O O . THR A 1 100 ? -3.865 -2.439 11.009 1.00 97.19 100 THR A O 1
ATOM 761 N N . HIS A 1 101 ? -3.315 -1.638 13.020 1.00 96.00 101 HIS A N 1
ATOM 762 C CA . HIS A 1 101 ? -3.145 -2.942 13.671 1.00 96.00 101 HIS A CA 1
ATOM 763 C C . HIS A 1 101 ? -3.838 -3.032 15.035 1.00 96.00 101 HIS A C 1
ATOM 765 O O . HIS A 1 101 ? -3.809 -4.097 15.658 1.00 96.00 101 HIS A O 1
ATOM 771 N N . THR A 1 102 ? -4.415 -1.923 15.510 1.00 95.88 102 THR A N 1
ATOM 772 C CA . THR A 1 102 ? -5.148 -1.807 16.776 1.00 95.88 102 THR A CA 1
ATOM 773 C C . THR A 1 102 ? -6.307 -0.821 16.631 1.00 95.88 102 THR A C 1
ATOM 775 O O . THR A 1 102 ? -6.262 0.085 15.798 1.00 95.88 102 THR A O 1
ATOM 778 N N . ILE A 1 103 ? -7.314 -0.941 17.499 1.00 97.12 103 ILE A N 1
ATOM 779 C CA . ILE A 1 103 ? -8.460 -0.018 17.548 1.00 97.12 103 ILE A CA 1
ATOM 780 C C . ILE A 1 103 ? -8.026 1.426 17.816 1.00 97.12 103 ILE A C 1
ATOM 782 O O . ILE A 1 103 ? -8.592 2.367 17.265 1.00 97.12 103 ILE A O 1
ATOM 786 N N . HIS A 1 104 ? -6.987 1.624 18.631 1.00 96.69 104 HIS A N 1
ATOM 787 C CA . HIS A 1 104 ? -6.446 2.959 18.865 1.00 96.69 104 HIS A CA 1
ATOM 788 C C . HIS A 1 104 ? -5.907 3.584 17.572 1.00 96.69 104 HIS A C 1
ATOM 790 O O . HIS A 1 104 ? -6.226 4.730 17.274 1.00 96.69 104 HIS A O 1
ATOM 796 N N . GLN A 1 105 ? -5.152 2.822 16.774 1.00 97.38 105 GLN A N 1
ATOM 797 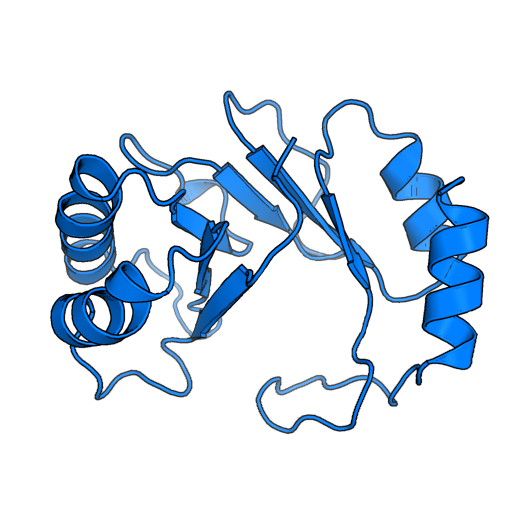C CA . GLN A 1 105 ? -4.624 3.307 15.496 1.00 97.38 105 GLN A CA 1
ATOM 798 C C . GLN A 1 105 ? -5.736 3.615 14.492 1.00 97.38 105 GLN A C 1
ATOM 800 O O . GLN A 1 105 ? -5.630 4.603 13.774 1.00 97.38 105 GLN A O 1
ATOM 805 N N . VAL A 1 106 ? -6.807 2.814 14.469 1.00 97.88 106 VAL A N 1
ATOM 806 C CA . VAL A 1 106 ? -8.001 3.101 13.658 1.00 97.88 106 VAL A CA 1
ATOM 807 C C . VAL A 1 106 ? -8.603 4.447 14.052 1.00 97.88 106 VAL A C 1
ATOM 809 O O . VAL A 1 106 ? -8.722 5.319 13.199 1.00 97.88 106 VAL A O 1
ATOM 812 N N . ARG A 1 107 ? -8.888 4.658 15.345 1.00 96.69 107 ARG A N 1
ATOM 813 C CA . ARG A 1 107 ? -9.461 5.917 15.853 1.00 96.69 107 ARG A CA 1
ATOM 814 C C . ARG A 1 107 ? -8.591 7.128 15.535 1.00 96.69 107 ARG A C 1
ATOM 816 O O . ARG A 1 107 ? -9.102 8.166 15.143 1.00 96.69 107 ARG A O 1
ATOM 823 N N . VAL A 1 108 ? -7.274 7.001 15.689 1.00 96.38 108 VAL A N 1
ATOM 824 C CA . VAL A 1 108 ? -6.341 8.077 15.325 1.00 96.38 108 VAL A CA 1
ATOM 825 C C . VAL A 1 108 ? -6.411 8.367 13.826 1.00 96.38 108 VAL A C 1
ATOM 827 O O . VAL A 1 108 ? -6.487 9.528 13.437 1.00 96.38 108 VAL A O 1
ATOM 830 N N . ALA A 1 109 ? -6.411 7.330 12.989 1.00 96.44 109 ALA A N 1
ATOM 831 C CA . ALA A 1 109 ? -6.351 7.490 11.544 1.00 96.44 109 ALA A CA 1
ATOM 832 C C . ALA A 1 109 ? -7.657 8.028 10.934 1.00 96.44 109 ALA A C 1
ATOM 834 O O . ALA A 1 109 ? -7.579 8.831 10.013 1.00 96.44 109 ALA A O 1
ATOM 835 N N . VAL A 1 110 ? -8.838 7.672 11.459 1.00 96.19 110 VAL A N 1
ATOM 836 C CA . VAL A 1 110 ? -10.118 8.241 10.975 1.00 96.19 110 VAL A CA 1
ATOM 837 C C . VAL A 1 110 ? -10.298 9.720 11.323 1.00 96.19 110 VAL A C 1
ATOM 839 O O . VAL A 1 110 ? -11.079 10.416 10.681 1.00 96.19 110 VAL A O 1
ATOM 842 N N . HIS A 1 111 ? -9.574 10.220 12.327 1.00 95.94 111 HIS A N 1
ATOM 843 C CA . HIS A 1 111 ? -9.547 11.645 12.657 1.00 95.94 111 HIS A CA 1
ATOM 844 C C . HIS A 1 111 ? -8.498 12.434 11.862 1.00 95.94 111 HIS A C 1
ATOM 846 O O . HIS A 1 111 ? -8.455 13.659 11.977 1.00 95.94 111 HIS A O 1
ATOM 852 N N . ASP A 1 112 ? -7.661 11.771 11.059 1.00 96.25 112 ASP A N 1
ATOM 853 C CA . ASP A 1 112 ? -6.717 12.441 10.171 1.00 96.25 112 ASP A CA 1
ATOM 854 C C . ASP A 1 112 ? -7.414 12.796 8.845 1.00 96.25 112 ASP A C 1
ATOM 856 O O . ASP A 1 112 ? -7.681 11.906 8.036 1.00 96.25 112 ASP A O 1
ATOM 860 N N . PRO A 1 113 ? -7.678 14.088 8.566 1.00 94.50 113 PRO A N 1
ATOM 861 C CA . PRO A 1 113 ? -8.419 14.499 7.375 1.00 94.50 113 PRO A CA 1
ATOM 862 C C . PRO A 1 113 ? -7.668 14.227 6.065 1.00 94.50 113 PRO A C 1
ATOM 864 O O . PRO A 1 113 ? -8.238 14.413 4.992 1.00 94.50 113 PRO A O 1
ATOM 867 N N . LYS A 1 114 ? -6.387 13.841 6.129 1.00 95.56 114 LYS A N 1
ATOM 868 C CA . LYS A 1 114 ? -5.586 13.503 4.950 1.00 95.56 114 LYS A CA 1
ATOM 869 C C . LYS A 1 114 ? -5.701 12.036 4.559 1.00 95.56 114 LYS A C 1
ATOM 871 O O . LYS A 1 114 ? -5.269 11.700 3.466 1.00 95.56 114 LYS A O 1
ATOM 876 N N . VAL A 1 115 ? -6.186 11.160 5.440 1.00 96.19 115 VAL A N 1
ATOM 877 C CA . VAL A 1 115 ? -6.210 9.711 5.200 1.00 96.19 115 VAL A CA 1
ATOM 878 C C . VAL A 1 115 ? -7.507 9.321 4.493 1.00 96.19 115 VAL A C 1
ATOM 880 O O . VAL A 1 115 ? -8.598 9.516 5.013 1.00 96.19 115 VAL A O 1
ATOM 883 N N . ASP A 1 116 ? -7.384 8.730 3.304 1.00 95.69 116 ASP A N 1
ATOM 884 C CA . ASP A 1 116 ? -8.511 8.292 2.473 1.00 95.69 116 ASP A CA 1
ATOM 885 C C . ASP A 1 116 ? -8.999 6.874 2.777 1.00 95.69 116 ASP A C 1
ATOM 887 O O . ASP A 1 116 ? -10.133 6.539 2.436 1.00 95.69 116 ASP A O 1
ATOM 891 N N . HIS A 1 117 ? -8.121 5.996 3.272 1.00 95.44 117 HIS A N 1
ATOM 892 C CA . HIS A 1 117 ? -8.455 4.599 3.561 1.00 95.44 117 HIS A CA 1
ATOM 893 C C . HIS A 1 117 ? -7.504 3.974 4.582 1.00 95.44 117 HIS A C 1
ATOM 895 O O . HIS A 1 117 ? -6.330 4.347 4.691 1.00 95.44 117 HIS A O 1
ATOM 901 N N . LEU A 1 118 ? -8.003 2.956 5.284 1.00 96.12 118 LEU A N 1
ATOM 902 C CA . LEU A 1 118 ? -7.249 2.200 6.278 1.00 96.12 118 LEU A CA 1
ATOM 903 C C . LEU A 1 118 ? -6.962 0.778 5.795 1.00 96.12 118 LEU A C 1
ATOM 905 O O . LEU A 1 118 ? -7.821 0.113 5.223 1.00 96.12 118 LEU A O 1
ATOM 909 N N . GLY A 1 119 ? -5.750 0.295 6.055 1.00 96.12 119 GLY A N 1
ATOM 910 C CA . GLY A 1 119 ? -5.386 -1.110 5.896 1.00 96.12 119 GLY A CA 1
ATOM 911 C C . GLY A 1 119 ? -5.321 -1.800 7.252 1.00 96.12 119 GLY A C 1
ATOM 912 O O . GLY A 1 119 ? -4.276 -1.745 7.895 1.00 96.12 119 GLY A O 1
ATOM 913 N N . PHE A 1 120 ? -6.398 -2.461 7.683 1.00 96.75 120 PHE A N 1
ATOM 914 C CA . PHE A 1 120 ? -6.413 -3.185 8.957 1.00 96.75 120 PHE A CA 1
ATOM 915 C C . PHE A 1 120 ? -5.900 -4.622 8.805 1.00 96.75 120 PHE A C 1
ATOM 917 O O . PHE A 1 120 ? -6.335 -5.364 7.922 1.00 96.75 120 PHE A O 1
ATOM 924 N N . GLY A 1 121 ? -4.984 -5.053 9.673 1.00 94.00 121 GLY A N 1
ATOM 925 C CA . GLY A 1 121 ? -4.546 -6.446 9.665 1.00 94.00 121 GLY A CA 1
ATOM 926 C C . GLY A 1 121 ? -3.337 -6.761 10.546 1.00 94.00 121 GLY A C 1
ATOM 927 O O . GLY A 1 121 ? -2.985 -5.972 11.422 1.00 94.00 121 GLY A O 1
ATOM 928 N N . PRO A 1 122 ? -2.674 -7.907 10.311 1.00 93.00 122 PRO A N 1
ATOM 929 C CA . PRO A 1 122 ? -3.062 -8.944 9.351 1.00 93.00 122 PRO A CA 1
ATOM 930 C C . PRO A 1 122 ? -4.326 -9.689 9.813 1.00 93.00 122 PRO A C 1
ATOM 932 O O . PRO A 1 122 ? -4.462 -9.978 10.994 1.00 93.00 122 PRO A O 1
ATOM 935 N N . ILE A 1 123 ? -5.252 -10.015 8.904 1.00 94.12 123 ILE A N 1
ATOM 936 C CA . ILE A 1 123 ? -6.483 -10.758 9.253 1.00 94.12 123 ILE A CA 1
ATOM 937 C C . ILE A 1 123 ? -6.198 -12.243 9.477 1.00 94.12 123 ILE A C 1
ATOM 939 O O . ILE A 1 123 ? -6.642 -12.818 10.466 1.00 94.12 123 ILE A O 1
ATOM 943 N N . ALA A 1 124 ? -5.417 -12.842 8.582 1.00 90.88 124 ALA A N 1
ATOM 944 C CA . ALA A 1 124 ? -4.972 -14.228 8.649 1.00 90.88 124 ALA A CA 1
ATOM 945 C C . ALA A 1 124 ? -3.447 -14.296 8.804 1.00 90.88 124 ALA A C 1
ATOM 947 O O . ALA A 1 124 ? -2.747 -13.296 8.623 1.00 90.88 124 ALA A O 1
ATOM 948 N N . LEU A 1 125 ? -2.928 -15.485 9.123 1.00 88.25 125 LEU A N 1
ATOM 949 C CA . LEU A 1 125 ? -1.486 -15.709 9.168 1.00 88.25 125 LEU A CA 1
ATOM 950 C C . LEU A 1 125 ? -0.881 -15.459 7.781 1.00 88.25 125 LEU A C 1
ATOM 952 O O . LEU A 1 125 ? -1.410 -15.914 6.770 1.00 88.25 125 LEU A O 1
ATOM 956 N N . THR A 1 126 ? 0.240 -14.747 7.741 1.00 78.19 126 THR A N 1
ATOM 957 C CA . THR A 1 126 ? 0.980 -14.473 6.510 1.00 78.19 126 THR A CA 1
ATOM 958 C C . THR A 1 126 ? 2.472 -14.619 6.757 1.00 78.19 126 THR A C 1
ATOM 960 O O . THR A 1 126 ? 2.971 -14.253 7.819 1.00 78.19 126 THR A O 1
ATOM 963 N N . THR A 1 127 ? 3.182 -15.146 5.765 1.00 79.31 127 THR A N 1
ATOM 964 C CA . THR A 1 127 ? 4.648 -15.236 5.740 1.00 79.31 127 THR A CA 1
ATOM 965 C C . THR A 1 127 ? 5.276 -14.204 4.802 1.00 79.31 127 THR A C 1
ATOM 967 O O . THR A 1 127 ? 6.494 -14.079 4.759 1.00 79.31 127 THR A O 1
ATOM 970 N N . SER A 1 128 ? 4.466 -13.421 4.079 1.00 73.31 128 SER A N 1
ATOM 971 C CA . SER A 1 128 ? 4.936 -12.441 3.086 1.00 73.31 128 SER A CA 1
ATOM 972 C C . SER A 1 128 ? 5.580 -11.195 3.712 1.00 73.31 128 SER A C 1
ATOM 974 O O . SER A 1 128 ? 6.152 -10.370 3.007 1.00 73.31 128 SER A O 1
ATOM 976 N N . LYS A 1 129 ? 5.480 -11.017 5.036 1.00 70.38 129 LYS A N 1
ATOM 977 C CA . LYS A 1 129 ? 6.075 -9.897 5.780 1.00 70.38 129 LYS A CA 1
ATOM 978 C C . LYS A 1 129 ? 6.979 -10.462 6.875 1.00 70.38 129 LYS A C 1
ATOM 980 O O . LYS A 1 129 ? 6.520 -11.249 7.695 1.00 70.38 129 LYS A O 1
ATOM 985 N N . SER A 1 130 ? 8.235 -10.019 6.924 1.00 61.72 130 SER A N 1
ATOM 986 C CA . SER A 1 130 ? 9.245 -10.504 7.880 1.00 61.72 130 SER A CA 1
ATOM 987 C C . SER A 1 130 ? 8.873 -10.282 9.354 1.00 61.72 130 SER A C 1
ATOM 989 O O . SER A 1 130 ? 9.264 -11.076 10.200 1.00 61.72 130 SER A O 1
ATOM 991 N N . ASN A 1 131 ? 8.061 -9.260 9.648 1.00 62.44 131 ASN A N 1
ATOM 992 C CA . ASN A 1 131 ? 7.556 -8.937 10.989 1.00 62.44 131 ASN A CA 1
ATOM 993 C C . ASN A 1 131 ? 6.042 -9.185 11.103 1.00 62.44 131 ASN A C 1
ATOM 995 O O . ASN A 1 131 ? 5.297 -8.316 11.559 1.00 62.44 131 ASN A O 1
ATOM 999 N N . ALA A 1 132 ? 5.553 -10.326 10.611 1.00 64.44 132 ALA A N 1
ATOM 1000 C CA . ALA A 1 132 ? 4.127 -10.629 10.655 1.00 64.44 132 ALA A CA 1
ATOM 1001 C C . ALA A 1 132 ? 3.606 -10.641 12.106 1.00 64.44 132 ALA A C 1
ATOM 1003 O O . ALA A 1 132 ? 4.034 -11.436 12.942 1.00 64.44 132 ALA A O 1
ATOM 1004 N N . LEU A 1 133 ? 2.669 -9.736 12.400 1.00 75.50 133 LEU A N 1
ATOM 1005 C CA . LEU A 1 133 ? 1.930 -9.727 13.659 1.00 75.50 133 LEU A CA 1
ATOM 1006 C C . LEU A 1 133 ? 1.028 -10.965 13.743 1.00 75.50 133 LEU A C 1
ATOM 1008 O O . LEU A 1 133 ? 0.667 -11.558 12.725 1.00 75.50 133 LEU A O 1
ATOM 1012 N N . GLN A 1 134 ? 0.607 -11.315 14.961 1.00 83.56 134 GLN A N 1
ATOM 1013 C CA . GLN A 1 134 ? -0.436 -12.326 15.147 1.00 83.56 134 GLN A CA 1
ATOM 1014 C C . GLN A 1 134 ? -1.690 -11.967 14.327 1.00 83.56 134 GLN A C 1
ATOM 1016 O O . GLN A 1 134 ? -2.025 -10.781 14.231 1.00 83.56 134 GLN A O 1
ATOM 1021 N N . PRO A 1 135 ? -2.400 -12.948 13.751 1.00 90.00 135 PRO A N 1
ATOM 1022 C CA . PRO A 1 135 ? -3.657 -12.684 13.063 1.00 90.00 135 PRO A CA 1
ATOM 1023 C C . PRO A 1 135 ? -4.645 -11.951 13.976 1.00 90.00 135 PRO A C 1
ATOM 1025 O O . PRO A 1 135 ? -4.756 -12.253 15.164 1.00 90.00 135 PRO A O 1
ATOM 1028 N N . ARG A 1 136 ? -5.344 -10.965 13.421 1.00 92.44 136 ARG A N 1
ATOM 1029 C CA . ARG A 1 136 ? -6.398 -10.198 14.095 1.00 92.44 136 ARG A CA 1
ATOM 1030 C C . ARG A 1 136 ? -7.757 -10.886 13.970 1.00 92.44 136 ARG A C 1
ATOM 1032 O O . ARG A 1 136 ? -8.597 -10.734 14.847 1.00 92.44 136 ARG A O 1
ATOM 1039 N N . GLY A 1 137 ? -7.937 -11.708 12.935 1.00 93.69 137 GLY A N 1
ATOM 1040 C CA . GLY A 1 137 ? -9.196 -12.393 12.670 1.00 93.69 137 GLY A CA 1
ATOM 1041 C C . GLY A 1 137 ? -10.303 -11.437 12.228 1.00 93.69 137 GLY A C 1
ATOM 1042 O O . GLY A 1 137 ? -10.094 -10.233 12.082 1.00 93.69 137 GLY A O 1
ATOM 1043 N N . LEU A 1 138 ? -11.482 -12.006 11.978 1.00 95.69 138 LEU A N 1
ATOM 1044 C CA . LEU A 1 138 ? -12.653 -11.243 11.546 1.00 95.69 138 LEU A CA 1
ATOM 1045 C C . LEU A 1 138 ? -13.308 -10.483 12.703 1.00 95.69 138 LEU A C 1
ATOM 1047 O O . LEU A 1 138 ? -13.817 -9.395 12.473 1.00 95.69 138 LEU A O 1
ATOM 1051 N N . ASP A 1 139 ? -13.221 -10.995 13.933 1.00 95.94 139 ASP A N 1
ATOM 1052 C CA . ASP A 1 139 ? -13.812 -10.338 15.106 1.00 95.94 139 ASP A CA 1
ATOM 1053 C C . ASP A 1 139 ? -13.168 -8.966 15.359 1.00 95.94 139 ASP A C 1
ATOM 1055 O O . ASP A 1 139 ? -13.858 -7.956 15.419 1.00 95.94 139 ASP A O 1
ATOM 1059 N N . GLN A 1 140 ? -11.831 -8.886 15.375 1.00 95.88 140 GLN A N 1
ATOM 1060 C CA . GLN A 1 140 ? -11.152 -7.593 15.540 1.00 95.88 140 GLN A CA 1
ATOM 1061 C C . GLN A 1 140 ? -11.290 -6.687 14.312 1.00 95.88 140 GLN A C 1
ATOM 1063 O O . GLN A 1 140 ? -11.122 -5.475 14.430 1.00 95.88 140 GLN A O 1
ATOM 1068 N N . LEU A 1 141 ? -11.541 -7.253 13.126 1.00 96.75 141 LEU A N 1
ATOM 1069 C CA . LEU A 1 141 ? -11.867 -6.451 11.949 1.00 96.75 141 LEU A CA 1
ATOM 1070 C C . LEU A 1 141 ? -13.247 -5.810 12.104 1.00 96.75 141 LEU A C 1
ATOM 1072 O O . LEU A 1 141 ? -13.379 -4.635 11.785 1.00 96.75 141 LEU A O 1
ATOM 1076 N N . ALA A 1 142 ? -14.237 -6.542 12.618 1.00 96.69 142 ALA A N 1
ATOM 1077 C CA . ALA A 1 142 ? -15.547 -5.983 12.936 1.00 96.69 142 ALA A CA 1
ATOM 1078 C C . ALA A 1 142 ? -15.418 -4.857 13.975 1.00 96.69 142 ALA A C 1
ATOM 1080 O O . ALA A 1 142 ? -15.871 -3.747 13.715 1.00 96.69 142 ALA A O 1
ATOM 1081 N N . ASP A 1 143 ? -14.665 -5.081 15.059 1.00 96.88 143 ASP A N 1
ATOM 1082 C CA . ASP A 1 143 ? -14.376 -4.035 16.052 1.00 96.88 143 ASP A CA 1
ATOM 1083 C C . ASP A 1 143 ? -13.697 -2.799 15.425 1.00 96.88 143 ASP A C 1
ATOM 1085 O O . ASP A 1 143 ? -13.914 -1.662 15.851 1.00 96.88 143 ASP A O 1
ATOM 1089 N N . ALA A 1 144 ? -12.828 -3.006 14.428 1.00 97.25 144 ALA A N 1
ATOM 1090 C CA . ALA A 1 144 ? -12.152 -1.929 13.713 1.00 97.25 144 ALA A CA 1
ATOM 1091 C C . ALA A 1 144 ? -13.101 -1.144 12.796 1.00 97.25 144 ALA A C 1
ATOM 1093 O O . ALA A 1 144 ? -12.980 0.076 12.736 1.00 97.25 144 ALA A O 1
ATOM 1094 N N . VAL A 1 145 ? -14.031 -1.815 12.113 1.00 96.00 145 VAL A N 1
ATOM 1095 C CA . VAL A 1 145 ? -15.079 -1.173 11.298 1.00 96.00 145 VAL A CA 1
ATOM 1096 C C . VAL A 1 145 ? -15.989 -0.326 12.191 1.00 96.00 145 VAL A C 1
ATOM 1098 O O . VAL A 1 145 ? -16.119 0.875 11.955 1.00 96.00 145 VAL A O 1
ATOM 1101 N N . ASP A 1 146 ? -16.466 -0.891 13.304 1.00 97.06 146 ASP A N 1
ATOM 1102 C CA . ASP A 1 146 ? -17.275 -0.168 14.293 1.00 97.06 146 ASP A CA 1
ATOM 1103 C C . ASP A 1 146 ? -16.530 1.063 14.838 1.00 97.06 146 ASP A C 1
ATOM 1105 O O . ASP A 1 146 ? -17.091 2.151 14.989 1.00 97.06 146 ASP A O 1
ATOM 1109 N N . ALA A 1 147 ? -15.231 0.923 15.124 1.00 95.50 147 ALA A N 1
ATOM 1110 C CA . ALA A 1 147 ? -14.402 2.024 15.604 1.00 95.50 147 ALA A CA 1
ATOM 1111 C C . ALA A 1 147 ? -14.112 3.094 14.540 1.00 95.50 147 ALA A C 1
ATOM 1113 O O . ALA A 1 147 ? -13.786 4.224 14.916 1.00 95.50 147 ALA A O 1
ATOM 1114 N N . ALA A 1 148 ? -14.191 2.745 13.254 1.00 94.00 148 ALA A N 1
ATO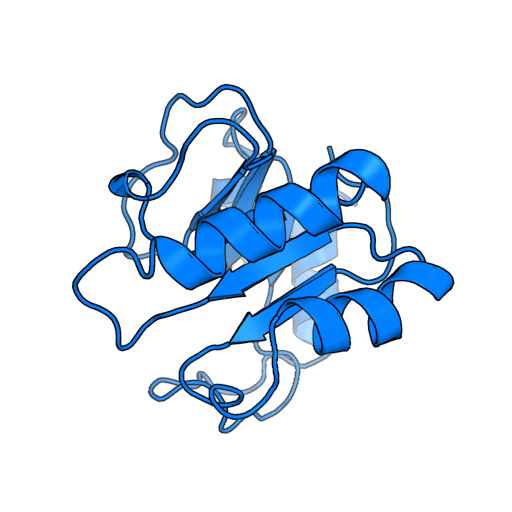M 1115 C CA . ALA A 1 148 ? -14.077 3.685 12.146 1.00 94.00 148 ALA A CA 1
ATOM 1116 C C . ALA A 1 148 ? -15.382 4.462 11.898 1.00 94.00 148 ALA A C 1
ATOM 1118 O O . ALA A 1 148 ? -15.337 5.538 11.303 1.00 94.00 148 ALA A O 1
ATOM 1119 N N . GLY A 1 149 ? -16.511 3.963 12.415 1.00 90.12 149 GLY A N 1
ATOM 1120 C CA . GLY A 1 149 ? -17.831 4.569 12.254 1.00 90.12 149 GLY A CA 1
ATOM 1121 C C . GLY A 1 149 ? -18.524 4.199 10.941 1.00 90.12 149 GLY A C 1
ATOM 1122 O O . GLY A 1 149 ? -19.332 4.995 10.459 1.00 90.12 149 GLY A O 1
ATOM 1123 N N . GLU A 1 150 ? -18.191 3.037 10.371 1.00 70.81 150 GLU A N 1
ATOM 1124 C CA . GLU A 1 150 ? -18.836 2.456 9.180 1.00 70.81 150 GLU A CA 1
ATOM 1125 C C . GLU A 1 150 ? -19.815 1.327 9.522 1.00 70.81 150 GLU A C 1
ATOM 1127 O O . GLU A 1 150 ? -19.632 0.676 10.574 1.00 70.81 150 GLU A O 1
#

Solvent-accessible surface area (backbone atoms only — not comparable to full-atom values): 8839 Å² total; per-residue (Å²): 116,78,66,91,70,52,71,44,76,48,42,47,81,83,46,63,90,55,54,65,62,60,54,46,62,71,43,55,87,72,59,41,53,29,39,30,52,35,52,84,88,54,93,63,77,61,57,75,59,53,54,51,40,33,68,56,28,58,86,67,72,33,40,36,25,37,47,52,49,71,91,65,60,51,94,70,49,40,26,40,32,29,48,78,87,58,59,77,89,72,94,69,93,58,46,28,35,37,47,27,74,48,63,67,48,36,46,55,46,69,71,36,92,70,51,50,46,75,47,74,42,42,47,57,85,61,80,92,45,98,80,57,62,74,51,50,38,68,69,52,46,50,55,36,38,57,57,59,72,103

Sequence (150 aa):
MLKSGVYLIWDLDTAADIDPVDFLKSCAPHRPVAIQLRAKGYTTCPQKIMNRLIAACLPAQIPLIVNDRIEWLQEGCAGLHLGQDDGPSPAIEGILGRSTHTIHQVRVAVHDPKVDHLGFGPIALTTSKSNALQPRGLDQLADAVDAAGE

Secondary structure (DSSP, 8-state):
-PPSS-EEEEETTT-TTS-HHHHHHHHGGG--SEEEEE-TT-SS--HHHHHHHHHHHHHHTPPEEEES-GGG--TT--EEEE-SSS-S----SSEEEEEE-SHHHHHHHHT-TT--EEEE---S--SSSTTPPPP-HHHHHHHHHHHHT-